Protein AF-A0A9W6NA26-F1 (afdb_monomer_lite)

Secondary structure (DSSP, 8-state):
-----------------------TTHHHHHHHHHHHHHHHHHHHHH---PPPPGGGGGTPPPPHHHHHHHHHHTT-SHHHHHHHHHHHHHHHHHTTT-HHHHHHHHHHHHHHTT--

Structure (mmCIF, N/CA/C/O backbone):
data_AF-A0A9W6NA26-F1
#
_entry.id   AF-A0A9W6NA26-F1
#
loop_
_atom_site.group_PDB
_atom_site.id
_atom_site.type_symbol
_atom_site.label_atom_id
_atom_site.label_alt_id
_atom_site.label_comp_id
_atom_site.label_asym_id
_atom_site.label_entity_id
_atom_site.label_seq_id
_atom_site.pdbx_PDB_ins_code
_atom_site.Cartn_x
_atom_site.Cartn_y
_atom_site.Cartn_z
_atom_site.occupancy
_atom_site.B_iso_or_equiv
_atom_site.auth_seq_id
_atom_site.auth_comp_id
_atom_site.auth_asym_id
_atom_site.auth_atom_id
_atom_site.pdbx_PDB_model_num
ATOM 1 N N . MET A 1 1 ? 52.309 51.299 -17.689 1.00 36.50 1 MET A N 1
ATOM 2 C CA . MET A 1 1 ? 51.655 50.293 -16.825 1.00 36.50 1 MET A CA 1
ATOM 3 C C . MET A 1 1 ? 50.966 49.284 -17.722 1.00 36.50 1 MET A C 1
ATOM 5 O O . MET A 1 1 ? 49.949 49.613 -18.312 1.00 36.50 1 MET A O 1
ATOM 9 N N . SER A 1 2 ? 51.561 48.105 -17.891 1.00 38.38 2 SER A N 1
ATOM 10 C CA . SER A 1 2 ? 50.976 47.020 -18.684 1.00 38.38 2 SER A CA 1
ATOM 11 C C . SER A 1 2 ? 50.394 45.989 -17.725 1.00 38.38 2 SER A C 1
ATOM 13 O O . SER A 1 2 ? 51.151 45.283 -17.062 1.00 38.38 2 SER A O 1
ATOM 15 N N . LEU A 1 3 ? 49.066 45.916 -17.625 1.00 45.59 3 LEU A N 1
ATOM 16 C CA . LEU A 1 3 ? 48.390 44.814 -16.944 1.00 45.59 3 LEU A CA 1
ATOM 17 C C . LEU A 1 3 ? 48.366 43.619 -17.904 1.00 45.59 3 LEU A C 1
ATOM 19 O O . LEU A 1 3 ? 47.622 43.604 -18.881 1.00 45.59 3 LEU A O 1
ATOM 23 N N . LYS A 1 4 ? 49.223 42.630 -17.649 1.00 46.94 4 LYS A N 1
ATOM 24 C CA . LYS A 1 4 ? 49.150 41.319 -18.300 1.00 46.94 4 LYS A CA 1
ATOM 25 C C . LYS A 1 4 ? 47.962 40.567 -17.702 1.00 46.94 4 LYS A C 1
ATOM 27 O O . LYS A 1 4 ? 48.004 40.192 -16.535 1.00 46.94 4 LYS A O 1
ATOM 32 N N . ALA A 1 5 ? 46.909 40.376 -18.493 1.00 51.59 5 ALA A N 1
ATOM 33 C CA . ALA A 1 5 ? 45.810 39.489 -18.140 1.00 51.59 5 ALA A CA 1
ATOM 34 C C . ALA A 1 5 ? 46.341 38.047 -18.092 1.00 51.59 5 ALA A C 1
ATOM 36 O O . ALA A 1 5 ? 46.787 37.508 -19.105 1.00 51.59 5 ALA A O 1
ATOM 37 N N . ALA A 1 6 ? 46.350 37.449 -16.902 1.00 58.47 6 ALA A N 1
ATOM 38 C CA . ALA A 1 6 ? 46.614 36.028 -16.734 1.00 58.47 6 ALA A CA 1
ATOM 39 C C . ALA A 1 6 ? 45.339 35.245 -17.093 1.00 58.47 6 ALA A C 1
ATOM 41 O O . ALA A 1 6 ? 44.258 35.624 -16.631 1.00 58.47 6 ALA A O 1
ATOM 42 N N . PRO A 1 7 ? 45.419 34.171 -17.895 1.00 53.28 7 PRO A N 1
ATOM 43 C CA . PRO A 1 7 ? 44.256 33.345 -18.167 1.00 53.28 7 PRO A CA 1
ATOM 44 C C . PRO A 1 7 ? 43.945 32.508 -16.921 1.00 53.28 7 PRO A C 1
ATOM 46 O O . PRO A 1 7 ? 44.671 31.572 -16.587 1.00 53.28 7 PRO A O 1
ATOM 49 N N . PHE A 1 8 ? 42.864 32.850 -16.220 1.00 57.31 8 PHE A N 1
ATOM 50 C CA . PHE A 1 8 ? 42.235 31.955 -15.252 1.00 57.31 8 PHE A CA 1
ATOM 51 C C . PHE A 1 8 ? 41.623 30.786 -16.034 1.00 57.31 8 PHE A C 1
ATOM 53 O O . PHE A 1 8 ? 40.543 30.904 -16.609 1.00 57.31 8 PHE A O 1
ATOM 60 N N . ILE A 1 9 ? 42.339 29.664 -16.108 1.00 63.19 9 ILE A N 1
ATOM 61 C CA . ILE A 1 9 ? 41.789 28.411 -16.627 1.00 63.19 9 ILE A CA 1
ATOM 62 C C . ILE A 1 9 ? 40.838 27.873 -15.554 1.00 63.19 9 ILE A C 1
ATOM 64 O O . ILE A 1 9 ? 41.265 27.270 -14.572 1.00 63.19 9 ILE A O 1
ATOM 68 N N . VAL A 1 10 ? 39.541 28.132 -15.718 1.00 64.00 10 VAL A N 1
ATOM 69 C CA . VAL A 1 10 ? 38.490 27.476 -14.935 1.00 64.00 10 VAL A CA 1
ATOM 70 C C . VAL A 1 10 ? 38.344 26.061 -15.489 1.00 64.00 10 VAL A C 1
ATOM 72 O O . VAL A 1 10 ? 37.739 25.851 -16.538 1.00 64.00 10 VAL A O 1
ATOM 75 N N . ALA A 1 11 ? 38.952 25.087 -14.814 1.00 62.31 11 ALA A N 1
ATOM 76 C CA . ALA A 1 11 ? 38.725 23.677 -15.096 1.00 62.31 11 ALA A CA 1
ATOM 77 C C . ALA A 1 11 ? 37.292 23.316 -14.670 1.00 62.31 11 ALA A C 1
ATOM 79 O O . ALA A 1 11 ? 37.011 23.129 -13.487 1.00 62.31 11 ALA A O 1
ATOM 80 N N . LEU A 1 12 ? 36.373 23.268 -15.636 1.00 65.69 12 LEU A N 1
ATOM 81 C CA . LEU A 1 12 ? 35.008 22.791 -15.438 1.00 65.69 12 LEU A CA 1
ATOM 82 C C . LEU A 1 12 ? 35.061 21.266 -15.245 1.00 65.69 12 LEU A C 1
ATOM 84 O O . LEU A 1 12 ? 35.119 20.511 -16.214 1.00 65.69 12 LEU A O 1
ATOM 88 N N . LEU A 1 13 ? 35.099 20.809 -13.991 1.00 62.25 13 LEU A N 1
ATOM 89 C CA . LEU A 1 13 ? 34.919 19.397 -13.657 1.00 62.25 13 LEU A CA 1
ATOM 90 C C . LEU A 1 13 ? 33.473 19.011 -13.988 1.00 62.25 13 LEU A C 1
ATOM 92 O O . LEU A 1 13 ? 32.562 19.210 -13.188 1.00 62.25 13 LEU A O 1
ATOM 96 N N . LEU A 1 14 ? 33.267 18.476 -15.192 1.00 59.38 14 LEU A N 1
ATOM 97 C CA . LEU A 1 14 ? 32.069 17.728 -15.560 1.00 59.38 14 LEU A CA 1
ATOM 98 C C . LEU A 1 14 ? 32.049 16.449 -14.714 1.00 59.38 14 LEU A C 1
ATOM 100 O O . LEU A 1 14 ? 32.532 15.400 -15.135 1.00 59.38 14 LEU A O 1
ATOM 104 N N . VAL A 1 15 ? 31.529 16.551 -13.489 1.00 62.16 15 VAL A N 1
ATOM 105 C CA . VAL A 1 15 ? 31.058 15.388 -12.738 1.00 62.16 15 VAL A CA 1
ATOM 106 C C . VAL A 1 15 ? 29.951 14.774 -13.585 1.00 62.16 15 VAL A C 1
ATOM 108 O O . VAL A 1 15 ? 28.841 15.297 -13.665 1.00 62.16 15 VAL A O 1
ATOM 111 N N . SER A 1 16 ? 30.278 13.684 -14.273 1.00 58.16 16 SER A N 1
ATOM 112 C CA . SER A 1 16 ? 29.288 12.746 -14.779 1.00 58.16 16 SER A CA 1
ATOM 113 C C . SER A 1 16 ? 28.673 12.089 -13.551 1.00 58.16 16 SER A C 1
ATOM 115 O O . SER A 1 16 ? 29.146 11.064 -13.067 1.00 58.16 16 SER A O 1
ATOM 117 N N . ALA A 1 17 ? 27.651 12.732 -12.983 1.00 61.16 17 ALA A N 1
ATOM 118 C CA . ALA A 1 17 ? 26.748 12.024 -12.098 1.00 61.16 17 ALA A CA 1
ATOM 119 C C . ALA A 1 17 ? 26.243 10.828 -12.917 1.00 61.16 17 ALA A C 1
ATOM 121 O O . ALA A 1 17 ? 25.731 11.057 -14.022 1.00 61.16 17 ALA A O 1
ATOM 122 N N . PRO A 1 18 ? 26.442 9.572 -12.474 1.00 55.78 18 PRO A N 1
ATOM 123 C CA . PRO A 1 18 ? 25.762 8.471 -13.125 1.00 55.78 18 PRO A CA 1
ATOM 124 C C . PRO A 1 18 ? 24.286 8.846 -13.091 1.00 55.78 18 PRO A C 1
ATOM 126 O O . PRO A 1 18 ? 23.761 9.178 -12.025 1.00 55.78 18 PRO A O 1
ATOM 129 N N . ALA A 1 19 ? 23.651 8.911 -14.263 1.00 56.47 19 ALA A N 1
ATOM 130 C CA . ALA A 1 19 ? 22.206 8.999 -14.316 1.00 56.47 19 ALA A CA 1
ATOM 131 C C . ALA A 1 19 ? 21.719 7.874 -13.405 1.00 56.47 19 ALA A C 1
ATOM 133 O O . ALA A 1 19 ? 22.072 6.719 -13.645 1.00 56.47 19 ALA A O 1
ATOM 134 N N . ALA A 1 20 ? 21.047 8.221 -12.305 1.00 59.50 20 ALA A N 1
ATOM 135 C CA . ALA A 1 20 ? 20.353 7.241 -11.497 1.00 59.50 20 ALA A CA 1
ATOM 136 C C . ALA A 1 20 ? 19.356 6.608 -12.464 1.00 59.50 20 ALA A C 1
ATOM 138 O O . ALA A 1 20 ? 18.354 7.230 -12.819 1.00 59.50 20 ALA A O 1
ATOM 139 N N . LEU A 1 21 ? 19.738 5.468 -13.034 1.00 60.41 21 LEU A N 1
ATOM 140 C CA . LEU A 1 21 ? 18.901 4.702 -13.929 1.00 60.41 21 LEU A CA 1
ATOM 141 C C . LEU A 1 21 ? 17.739 4.286 -13.045 1.00 60.41 21 LEU A C 1
ATOM 143 O O . LEU A 1 21 ? 17.900 3.439 -12.171 1.00 60.41 21 LEU A O 1
ATOM 147 N N . ALA A 1 22 ? 16.619 4.992 -13.197 1.00 71.69 22 ALA A N 1
ATOM 148 C CA . ALA A 1 22 ? 15.355 4.538 -12.663 1.00 71.69 22 ALA A CA 1
ATOM 149 C C . ALA A 1 22 ? 15.214 3.076 -13.094 1.00 71.69 22 ALA A C 1
ATOM 151 O O . ALA A 1 22 ? 15.486 2.752 -14.257 1.00 71.69 22 ALA A O 1
ATOM 152 N N . GLY A 1 23 ? 14.899 2.209 -12.138 1.00 82.25 23 GLY A N 1
ATOM 153 C CA . GLY A 1 23 ? 14.708 0.800 -12.408 1.00 82.25 23 GLY A CA 1
ATOM 154 C C . GLY A 1 23 ? 13.595 0.575 -13.441 1.00 82.25 23 GLY A C 1
ATOM 155 O O . GLY A 1 23 ? 12.895 1.512 -13.857 1.00 82.25 23 GLY A O 1
ATOM 156 N N . PRO A 1 24 ? 13.434 -0.673 -13.901 1.00 87.00 24 PRO A N 1
ATOM 157 C CA . PRO A 1 24 ? 12.563 -1.019 -15.021 1.00 87.00 24 PRO A CA 1
ATOM 158 C C . PRO A 1 24 ? 11.104 -0.558 -14.873 1.00 87.00 24 PRO A C 1
ATOM 160 O O . PRO A 1 24 ? 10.424 -0.403 -15.884 1.00 87.00 24 PRO A O 1
ATOM 163 N N . CYS A 1 25 ? 10.615 -0.329 -13.653 1.00 95.25 25 CYS A N 1
ATOM 164 C CA . CYS A 1 25 ? 9.216 -0.011 -13.372 1.00 95.25 25 CYS A CA 1
ATOM 165 C C . CYS A 1 25 ? 9.033 1.179 -12.407 1.00 95.25 25 CYS A C 1
ATOM 167 O O . CYS A 1 25 ? 7.920 1.408 -11.929 1.00 95.25 25 CYS A O 1
ATOM 169 N N . THR A 1 26 ? 10.075 1.976 -12.126 1.00 95.75 26 THR A N 1
ATOM 170 C CA . THR A 1 26 ? 10.017 3.076 -11.138 1.00 95.75 26 THR A CA 1
ATOM 171 C C . THR A 1 26 ? 8.823 4.024 -11.341 1.00 95.75 26 THR A C 1
ATOM 173 O O . THR A 1 26 ? 8.183 4.427 -10.373 1.00 95.75 26 THR A O 1
ATOM 176 N N . GLN A 1 27 ? 8.477 4.376 -12.584 1.00 95.62 27 GLN A N 1
ATOM 177 C CA . GLN A 1 27 ? 7.337 5.269 -12.861 1.00 95.62 27 GLN A CA 1
ATOM 178 C C . GLN A 1 27 ? 5.978 4.625 -12.538 1.00 95.62 27 GLN A C 1
ATOM 180 O O . GLN A 1 27 ? 5.066 5.287 -12.037 1.00 95.62 27 GLN A O 1
ATOM 185 N N . ASP A 1 28 ? 5.841 3.320 -12.775 1.00 96.88 28 ASP A N 1
ATOM 186 C CA . ASP A 1 28 ? 4.634 2.581 -12.413 1.00 96.88 28 ASP A CA 1
ATOM 187 C C . ASP A 1 28 ? 4.482 2.453 -10.893 1.00 96.88 28 ASP A C 1
ATOM 189 O O . ASP A 1 28 ? 3.362 2.513 -10.383 1.00 96.88 28 ASP A O 1
ATOM 193 N N . ILE A 1 29 ? 5.596 2.320 -10.165 1.00 97.62 29 ILE A N 1
ATOM 194 C CA . ILE A 1 29 ? 5.613 2.340 -8.696 1.00 97.62 29 ILE A CA 1
ATOM 195 C C . ILE A 1 29 ? 5.105 3.686 -8.186 1.00 97.62 29 ILE A C 1
ATOM 197 O O . ILE A 1 29 ? 4.180 3.705 -7.379 1.00 97.62 29 ILE A O 1
ATOM 201 N N . VAL A 1 30 ? 5.655 4.798 -8.686 1.00 97.88 30 VAL A N 1
ATOM 202 C CA . VAL A 1 30 ? 5.248 6.151 -8.267 1.00 97.88 30 VAL A CA 1
ATOM 203 C C . VAL A 1 30 ? 3.757 6.374 -8.512 1.00 97.88 30 VAL A C 1
ATOM 205 O O . VAL A 1 30 ? 3.031 6.722 -7.587 1.00 97.88 30 VAL A O 1
ATOM 208 N N . SER A 1 31 ? 3.272 6.101 -9.725 1.00 97.50 31 SER A N 1
ATOM 209 C CA . SER A 1 31 ? 1.853 6.301 -10.057 1.00 97.50 31 SER A CA 1
ATOM 210 C C . SER A 1 31 ? 0.907 5.410 -9.244 1.00 97.50 31 SER A C 1
ATOM 212 O O . SER A 1 31 ? -0.171 5.851 -8.840 1.00 97.50 31 SER A O 1
ATOM 214 N N . THR A 1 32 ? 1.300 4.162 -8.969 1.00 98.12 32 THR A N 1
ATOM 215 C CA . THR A 1 32 ? 0.496 3.242 -8.149 1.00 98.12 32 THR A CA 1
ATOM 216 C C . THR A 1 32 ? 0.506 3.672 -6.679 1.00 98.12 32 THR A C 1
ATOM 218 O O . THR A 1 32 ? -0.529 3.595 -6.020 1.00 98.12 32 THR A O 1
ATOM 221 N N . GLN A 1 33 ? 1.628 4.194 -6.175 1.00 98.31 33 GLN A N 1
ATOM 222 C CA . GLN A 1 33 ? 1.718 4.748 -4.826 1.00 98.31 33 GLN A CA 1
ATOM 223 C C . GLN A 1 33 ? 0.857 6.0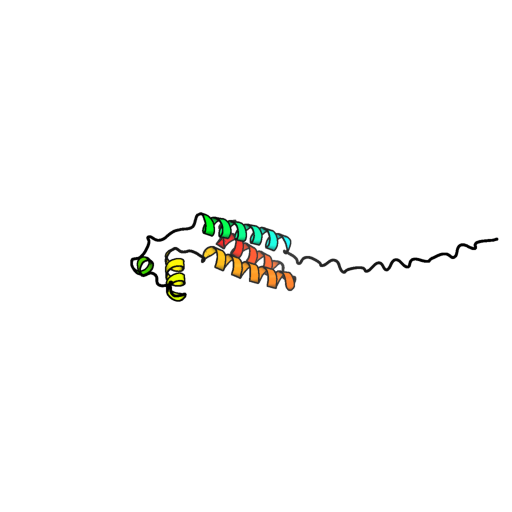07 -4.663 1.00 98.31 33 GLN A C 1
ATOM 225 O O . GLN A 1 33 ? 0.080 6.087 -3.721 1.00 98.31 33 GLN A O 1
ATOM 230 N N . GLU A 1 34 ? 0.871 6.928 -5.628 1.00 98.38 34 GLU A N 1
ATOM 231 C CA . GLU A 1 34 ? -0.026 8.093 -5.624 1.00 98.38 34 GLU A CA 1
ATOM 232 C C . GLU A 1 34 ? -1.514 7.701 -5.651 1.00 98.38 34 GLU A C 1
ATOM 234 O O . GLU A 1 34 ? -2.382 8.428 -5.159 1.00 98.38 34 GLU A O 1
ATOM 239 N N . ALA A 1 35 ? -1.853 6.570 -6.273 1.00 98.00 35 ALA A N 1
ATOM 240 C CA . ALA A 1 35 ? -3.217 6.058 -6.265 1.00 98.00 35 ALA A CA 1
ATOM 241 C C . ALA A 1 35 ? -3.595 5.438 -4.912 1.00 98.00 35 ALA A C 1
ATOM 243 O O . ALA A 1 35 ? -4.692 5.699 -4.418 1.00 98.00 35 ALA A O 1
ATOM 244 N N . LEU A 1 36 ? -2.676 4.694 -4.289 1.00 97.94 36 LEU A N 1
ATOM 245 C CA . LEU A 1 36 ? -2.834 4.196 -2.923 1.00 97.94 36 LEU A CA 1
ATOM 246 C C . LEU A 1 36 ? -3.002 5.350 -1.921 1.00 97.94 36 LEU A C 1
ATOM 248 O O . LEU A 1 36 ? -3.930 5.324 -1.119 1.00 97.94 36 LEU A O 1
ATOM 252 N N . ASP A 1 37 ? -2.176 6.391 -2.009 1.00 97.88 37 ASP A N 1
ATOM 253 C CA . ASP A 1 37 ? -2.247 7.551 -1.114 1.00 97.88 37 ASP A CA 1
ATOM 254 C C . ASP A 1 37 ? -3.596 8.275 -1.227 1.00 97.88 37 ASP A C 1
ATOM 256 O O . ASP A 1 37 ? -4.178 8.688 -0.223 1.00 97.88 37 ASP A O 1
ATOM 260 N N . ARG A 1 38 ? -4.140 8.390 -2.447 1.00 97.19 38 ARG A N 1
ATOM 261 C CA . ARG A 1 38 ? -5.486 8.943 -2.665 1.00 97.19 38 ARG A CA 1
ATOM 262 C C . ARG A 1 38 ? -6.577 8.078 -2.047 1.00 97.19 38 ARG A C 1
ATOM 264 O O . ARG A 1 38 ? -7.499 8.636 -1.460 1.00 97.19 38 ARG A O 1
ATOM 271 N N . LEU A 1 39 ? -6.476 6.753 -2.163 1.00 94.12 39 LEU A N 1
ATOM 272 C CA . LEU A 1 39 ? -7.415 5.842 -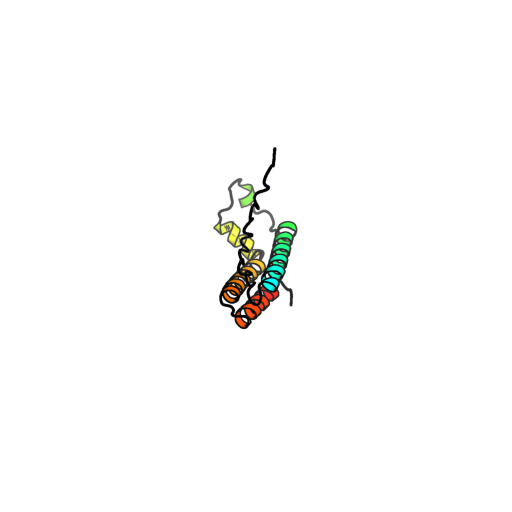1.510 1.00 94.12 39 LEU A CA 1
ATOM 273 C C . LEU A 1 39 ? -7.355 5.997 0.014 1.00 94.12 39 LEU A C 1
ATOM 275 O O . LEU A 1 39 ? -8.395 6.112 0.648 1.00 94.12 39 LEU A O 1
ATOM 279 N N . ILE A 1 40 ? -6.155 6.037 0.599 1.00 94.25 40 ILE A N 1
ATOM 280 C CA . ILE A 1 40 ? -5.978 6.223 2.047 1.00 94.25 40 ILE A CA 1
ATOM 281 C C . ILE A 1 40 ? -6.573 7.561 2.492 1.00 94.25 40 ILE A 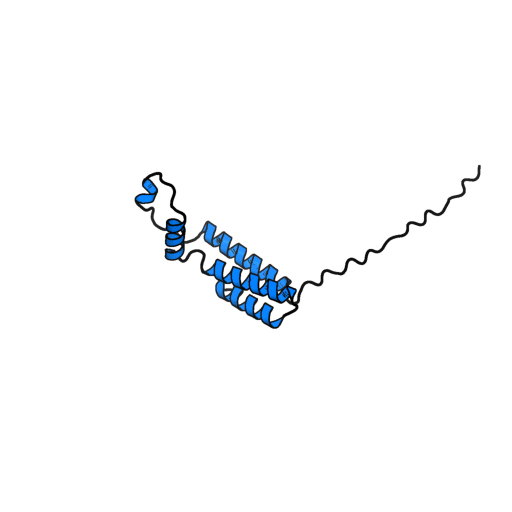C 1
ATOM 283 O O . ILE A 1 40 ? -7.277 7.613 3.496 1.00 94.25 40 ILE A O 1
ATOM 287 N N . ALA A 1 41 ? -6.331 8.638 1.740 1.00 95.00 41 ALA A N 1
ATOM 288 C CA . ALA A 1 41 ? -6.899 9.947 2.044 1.00 95.00 41 ALA A CA 1
ATOM 289 C C . ALA A 1 41 ? -8.4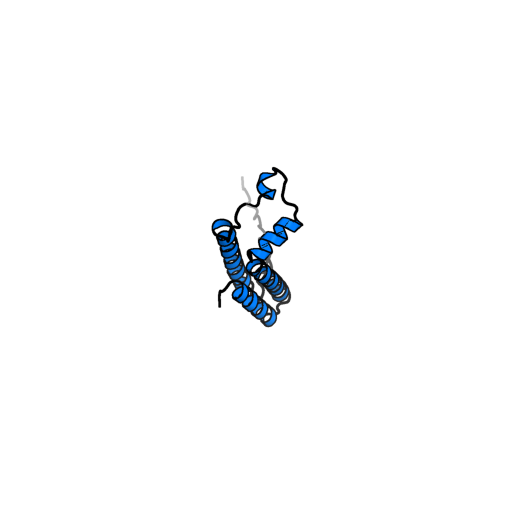36 9.950 1.975 1.00 95.00 41 ALA A C 1
ATOM 291 O O . ALA A 1 41 ? -9.078 10.578 2.814 1.00 95.00 41 ALA A O 1
ATOM 292 N N . ASP A 1 42 ? -9.025 9.247 1.004 1.00 92.75 42 ASP A N 1
ATOM 293 C CA . ASP A 1 42 ? -10.479 9.107 0.892 1.00 92.75 42 ASP A CA 1
ATOM 294 C C . ASP A 1 42 ? -11.064 8.265 2.031 1.00 92.75 42 ASP A C 1
ATOM 296 O O . ASP A 1 42 ? -12.033 8.687 2.651 1.00 92.75 42 ASP A O 1
ATOM 300 N N . LEU A 1 43 ? -10.439 7.137 2.382 1.00 89.56 43 LEU A N 1
ATOM 301 C CA . LEU A 1 43 ? -10.844 6.316 3.528 1.00 89.56 43 LEU A CA 1
ATOM 302 C C . LEU A 1 43 ? -10.748 7.097 4.843 1.00 89.56 43 LEU A C 1
ATOM 304 O O . LEU A 1 43 ? -11.669 7.059 5.647 1.00 89.56 43 LEU A O 1
ATOM 308 N N . ALA A 1 44 ? -9.694 7.886 5.041 1.00 88.75 44 ALA A N 1
ATOM 309 C CA . ALA A 1 44 ? -9.575 8.720 6.234 1.00 88.75 44 ALA A CA 1
ATOM 310 C C . ALA A 1 44 ? -10.655 9.820 6.306 1.00 88.75 44 ALA A C 1
ATOM 312 O O . ALA A 1 44 ? -11.030 10.248 7.396 1.00 88.75 44 ALA A O 1
ATOM 313 N N . ALA A 1 45 ? -11.143 10.306 5.160 1.00 91.69 45 ALA A N 1
ATOM 314 C CA . ALA A 1 45 ? -12.157 11.358 5.098 1.00 91.69 45 ALA A CA 1
ATOM 315 C C . ALA A 1 45 ? -13.598 10.822 5.134 1.00 91.69 45 ALA A C 1
ATOM 317 O O . ALA A 1 45 ? -14.474 11.452 5.726 1.00 91.69 45 ALA A O 1
ATOM 318 N N . ASN A 1 46 ? -13.839 9.691 4.470 1.00 90.31 46 ASN A N 1
ATOM 319 C CA . ASN A 1 46 ? -15.160 9.175 4.103 1.00 90.31 46 ASN A CA 1
ATOM 320 C C . ASN A 1 46 ? -15.336 7.682 4.434 1.00 90.31 46 ASN A C 1
ATOM 322 O O . ASN A 1 46 ? -16.310 7.067 3.994 1.00 90.31 46 ASN A O 1
ATOM 326 N N . GLY A 1 47 ? -14.386 7.083 5.152 1.00 85.19 47 GLY A N 1
ATOM 327 C CA . GLY A 1 47 ? -14.376 5.667 5.493 1.00 85.19 47 GLY A CA 1
ATOM 328 C C . GLY A 1 47 ? -15.541 5.239 6.386 1.00 85.19 47 GLY A C 1
ATOM 329 O O . GLY A 1 47 ? -16.300 6.067 6.904 1.00 85.19 47 GLY A O 1
ATOM 330 N N . PRO A 1 48 ? -15.719 3.919 6.549 1.00 84.44 48 PRO A N 1
ATOM 331 C CA . PRO A 1 48 ? -16.769 3.375 7.390 1.00 84.44 48 PRO A CA 1
ATOM 332 C C . PRO A 1 48 ? -16.580 3.817 8.845 1.00 84.44 48 PRO A C 1
ATOM 334 O O . PRO A 1 48 ? -15.489 3.765 9.394 1.00 84.44 48 PRO A O 1
ATOM 337 N N . SER A 1 49 ? -17.674 4.211 9.492 1.00 84.69 49 SER A N 1
ATOM 338 C CA . SER A 1 49 ? -17.695 4.528 10.920 1.00 84.69 49 SER A CA 1
ATOM 339 C C . SER A 1 49 ? -18.548 3.515 11.676 1.00 84.69 49 SER A C 1
ATOM 341 O O . SER A 1 49 ? -19.658 3.196 11.235 1.00 84.69 49 SER A O 1
ATOM 343 N N . ALA A 1 50 ? -18.089 3.074 12.844 1.00 83.88 50 ALA A N 1
ATOM 344 C CA . ALA A 1 50 ? -18.919 2.328 13.784 1.00 83.88 50 ALA A CA 1
ATOM 345 C C . ALA A 1 50 ? -19.768 3.280 14.653 1.00 83.88 50 ALA A C 1
ATOM 347 O O . ALA A 1 50 ? -19.352 4.413 14.915 1.00 83.88 50 ALA A O 1
ATOM 348 N N . PRO A 1 51 ? -20.944 2.842 15.139 1.00 87.38 51 PRO A N 1
ATOM 349 C CA . PRO A 1 51 ? -21.625 3.517 16.238 1.00 87.38 51 PRO A CA 1
ATOM 350 C C . PRO A 1 51 ? -20.712 3.643 17.466 1.00 87.38 51 PRO A C 1
ATOM 352 O O . PRO A 1 51 ? -19.911 2.749 17.739 1.00 87.38 51 PRO A O 1
ATOM 355 N N . GLU A 1 52 ? -20.871 4.724 18.230 1.00 86.00 52 GLU A N 1
ATOM 356 C CA . GLU A 1 52 ? -20.178 4.892 19.510 1.00 86.00 52 GLU A CA 1
ATOM 357 C C . GLU A 1 52 ? -20.544 3.740 20.465 1.00 86.00 52 GLU A C 1
ATOM 359 O O . GLU A 1 52 ? -21.723 3.422 20.648 1.00 86.00 52 GLU A O 1
ATOM 364 N N . SER A 1 53 ? -19.534 3.090 21.050 1.00 85.19 53 SER A N 1
ATOM 365 C CA . SER A 1 53 ? -19.724 2.037 22.051 1.00 85.19 53 SER A CA 1
ATOM 366 C C . SER A 1 53 ? -19.899 2.631 23.451 1.00 85.19 53 SER A C 1
ATOM 368 O O . SER A 1 53 ? -19.443 3.738 23.731 1.00 85.19 53 SER A O 1
ATOM 370 N N . GLU A 1 54 ? -20.518 1.889 24.374 1.00 88.69 54 GLU A N 1
ATOM 371 C CA . GLU A 1 54 ? -20.628 2.333 25.773 1.00 88.69 54 GLU A CA 1
ATOM 372 C C . GLU A 1 54 ? -19.246 2.576 26.398 1.00 88.69 54 GLU A C 1
ATOM 374 O O . GLU A 1 54 ? -19.057 3.566 27.105 1.00 88.69 54 GLU A O 1
ATOM 379 N N . ASP A 1 55 ? -18.260 1.736 26.067 1.00 85.31 55 ASP A N 1
ATOM 380 C CA . ASP A 1 55 ? -16.878 1.876 26.531 1.00 85.31 55 ASP A CA 1
ATOM 381 C C . ASP A 1 55 ? -16.237 3.202 26.095 1.00 85.31 55 ASP A C 1
ATOM 383 O O . ASP A 1 55 ? -15.471 3.790 26.861 1.00 85.31 55 ASP A O 1
ATOM 387 N N . ALA A 1 56 ? -16.590 3.725 24.913 1.00 85.31 56 ALA A N 1
ATOM 388 C CA . ALA A 1 56 ? -16.102 5.020 24.437 1.00 85.31 56 ALA A CA 1
ATOM 389 C C . ALA A 1 56 ? -16.566 6.189 25.331 1.00 85.31 56 ALA A C 1
ATOM 391 O O . ALA A 1 56 ? -15.876 7.204 25.440 1.00 85.31 56 ALA A O 1
ATOM 392 N N . THR A 1 57 ? -17.685 6.032 26.048 1.00 89.12 57 THR A N 1
ATOM 393 C CA . THR A 1 57 ? -18.212 7.052 26.974 1.00 89.12 57 THR A CA 1
ATOM 394 C C . THR A 1 57 ? -17.501 7.066 28.330 1.00 89.12 57 THR A C 1
ATOM 396 O O . THR A 1 57 ? -17.622 8.029 29.094 1.00 89.12 57 THR A O 1
ATOM 399 N N . LEU A 1 58 ? -16.714 6.030 28.640 1.00 90.69 58 LEU A N 1
ATOM 400 C CA . LEU A 1 58 ? -16.082 5.848 29.951 1.00 90.69 58 LEU A CA 1
ATOM 401 C C . LEU A 1 58 ? -14.840 6.727 30.169 1.00 90.69 58 LEU A C 1
ATOM 403 O O . LEU A 1 58 ? -14.193 6.616 31.208 1.00 90.69 58 LEU A O 1
ATOM 407 N N . SER A 1 59 ? -14.511 7.627 29.232 1.00 85.25 59 SER A N 1
ATOM 408 C CA . SER A 1 59 ? -13.329 8.509 29.302 1.00 85.25 59 SER A CA 1
ATOM 409 C C . SER A 1 59 ? -12.005 7.748 29.469 1.00 85.25 59 SER A C 1
ATOM 411 O O . SER A 1 59 ? -11.030 8.283 29.998 1.00 85.25 59 SER A O 1
ATOM 413 N N . HIS A 1 60 ? -11.972 6.491 29.029 1.00 87.75 60 HIS A N 1
ATOM 414 C CA . HIS A 1 60 ? -10.769 5.678 28.934 1.00 87.75 60 HIS A CA 1
ATOM 415 C C . HIS A 1 60 ? -10.295 5.659 27.484 1.00 87.75 60 HIS A C 1
ATOM 417 O O . HIS A 1 60 ? -11.103 5.578 26.560 1.00 87.75 60 HIS A O 1
ATOM 423 N N . GLU A 1 61 ? -8.983 5.711 27.283 1.00 89.06 61 GLU A N 1
ATOM 424 C CA . GLU A 1 61 ? -8.418 5.529 25.951 1.00 89.06 61 GLU A CA 1
ATOM 425 C C . GLU A 1 61 ? -8.625 4.077 25.488 1.00 89.06 61 GLU A C 1
ATOM 427 O O . GLU A 1 61 ? -8.410 3.141 26.271 1.00 89.06 61 GLU A O 1
ATOM 432 N N . PRO A 1 62 ? -9.020 3.865 24.222 1.00 86.81 62 PRO A N 1
ATOM 433 C CA . PRO A 1 62 ? -9.058 2.537 23.637 1.00 86.81 62 PRO A CA 1
ATOM 434 C C . PRO A 1 62 ? -7.699 1.843 23.746 1.00 86.81 62 PRO A C 1
ATOM 436 O O . PRO A 1 62 ? -6.646 2.443 23.522 1.00 86.81 62 PRO A O 1
ATOM 439 N N . THR A 1 63 ? -7.704 0.545 24.051 1.00 90.44 63 THR A N 1
ATOM 440 C CA . THR A 1 63 ? -6.463 -0.233 23.965 1.00 90.44 63 THR A CA 1
ATOM 441 C C . THR A 1 63 ? -6.080 -0.444 22.496 1.00 90.44 63 THR A C 1
ATOM 443 O O . THR A 1 63 ? -6.977 -0.617 21.665 1.00 90.44 63 THR A O 1
ATOM 446 N N . PRO A 1 64 ? -4.779 -0.525 22.156 1.00 89.56 64 PRO A N 1
ATOM 447 C CA . PRO A 1 64 ? -4.353 -0.759 20.775 1.00 89.56 64 PRO A CA 1
ATOM 448 C C . PRO A 1 64 ? -4.983 -2.005 20.134 1.00 89.56 64 PRO A C 1
ATOM 450 O O . PRO A 1 64 ? -5.339 -1.985 18.963 1.00 89.56 64 PRO A O 1
ATOM 453 N N . GLY A 1 65 ? -5.166 -3.083 20.907 1.00 88.38 65 GLY A N 1
ATOM 454 C CA . GLY A 1 65 ? -5.799 -4.308 20.409 1.00 88.38 65 GLY A CA 1
ATOM 455 C C . GLY A 1 65 ? -7.300 -4.160 20.133 1.00 88.38 65 GLY A C 1
ATOM 456 O O . GLY A 1 65 ? -7.796 -4.748 19.179 1.00 88.38 65 GLY A O 1
ATOM 457 N N . GLY A 1 66 ? -8.014 -3.364 20.936 1.00 87.25 66 GLY A N 1
ATOM 458 C CA . GLY A 1 66 ? -9.439 -3.089 20.721 1.00 87.25 66 GLY A CA 1
ATOM 459 C C . GLY A 1 66 ? -9.692 -2.212 19.493 1.00 87.25 66 GLY A C 1
ATOM 460 O O . GLY A 1 66 ? -10.623 -2.479 18.735 1.00 87.25 66 GLY A O 1
ATOM 461 N N . LEU A 1 67 ? -8.827 -1.217 19.261 1.00 86.75 67 LEU A N 1
ATOM 462 C CA . LEU A 1 67 ? -8.851 -0.418 18.031 1.00 86.75 67 LEU A CA 1
ATOM 463 C C . LEU A 1 67 ? -8.652 -1.301 16.800 1.00 86.75 67 LEU A C 1
ATOM 465 O O . LEU A 1 67 ? -9.529 -1.336 15.945 1.00 86.75 67 LEU A O 1
ATOM 469 N N . ALA A 1 68 ? -7.582 -2.102 16.778 1.00 85.38 68 ALA A N 1
ATOM 470 C CA . ALA A 1 68 ? -7.281 -2.981 15.650 1.00 85.38 68 ALA A CA 1
ATOM 471 C C . ALA A 1 68 ? -8.409 -3.987 15.356 1.00 85.38 68 ALA A C 1
ATOM 473 O O . ALA A 1 68 ? -8.689 -4.297 14.200 1.00 85.38 68 ALA A O 1
ATOM 474 N N . GLN A 1 69 ? -9.080 -4.504 16.392 1.00 87.00 69 GLN A N 1
ATOM 475 C CA . GLN A 1 69 ? -10.241 -5.376 16.207 1.00 87.00 69 GLN A CA 1
ATOM 476 C C . GLN A 1 69 ? -11.418 -4.631 15.562 1.00 87.00 69 GLN A C 1
ATOM 478 O O . GLN A 1 69 ? -12.030 -5.160 14.640 1.00 87.00 69 GLN A O 1
ATOM 483 N N . THR A 1 70 ? -11.697 -3.404 16.006 1.00 87.88 70 THR A N 1
ATOM 484 C CA . THR A 1 70 ? -12.790 -2.581 15.466 1.00 87.88 70 THR A CA 1
ATOM 485 C C . THR A 1 70 ? -12.514 -2.187 14.011 1.00 87.88 70 THR A C 1
ATOM 487 O O . THR A 1 70 ? -13.389 -2.323 13.160 1.00 87.88 70 THR A O 1
ATOM 490 N N . GLU A 1 71 ? -11.285 -1.769 13.698 1.00 85.31 71 GLU A N 1
ATOM 491 C CA . GLU A 1 71 ? -10.836 -1.453 12.332 1.00 85.31 71 GLU A CA 1
ATOM 492 C C . GLU A 1 71 ? -10.977 -2.674 11.405 1.00 85.31 71 GLU A C 1
ATOM 494 O O . GLU A 1 71 ? -11.525 -2.570 10.305 1.00 85.31 71 GLU A O 1
ATOM 499 N N . ALA A 1 72 ? -10.583 -3.865 11.874 1.00 85.19 72 ALA A N 1
ATOM 500 C CA . ALA A 1 72 ? -10.728 -5.107 11.115 1.00 85.19 72 ALA A CA 1
ATOM 501 C C . ALA A 1 72 ? -12.198 -5.497 10.869 1.00 85.19 72 ALA A C 1
ATOM 503 O O . ALA A 1 72 ? -12.533 -5.969 9.782 1.00 85.19 72 ALA A O 1
ATOM 504 N N . GLU A 1 73 ? -13.085 -5.298 11.849 1.00 87.25 73 GLU A N 1
ATOM 505 C CA . GLU A 1 73 ? -14.530 -5.539 11.705 1.00 87.25 73 GLU A CA 1
ATOM 506 C C . GLU A 1 73 ? -15.185 -4.584 10.700 1.00 87.25 73 GLU A C 1
ATOM 508 O O . GLU A 1 73 ? -16.106 -4.977 9.980 1.00 87.25 73 GLU A O 1
ATOM 513 N N . LEU A 1 74 ? -14.680 -3.352 10.606 1.00 86.75 74 LEU A N 1
ATOM 514 C CA . LEU A 1 74 ? -15.084 -2.370 9.600 1.00 86.75 74 LEU A CA 1
ATOM 515 C C . LEU A 1 74 ? -14.476 -2.646 8.215 1.00 86.75 74 LEU A C 1
ATOM 517 O O . LEU A 1 74 ? -14.858 -2.0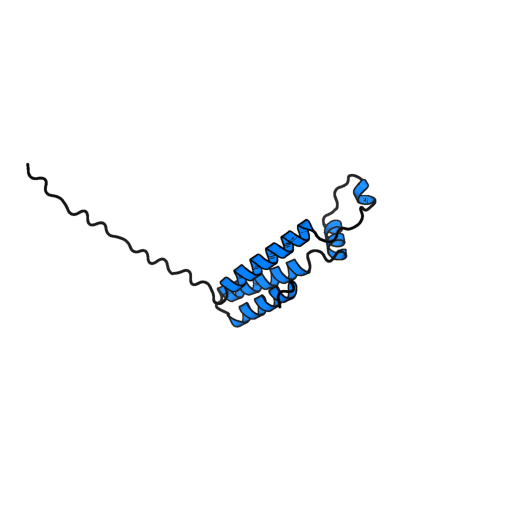00 7.237 1.00 86.75 74 LEU A O 1
ATOM 521 N N . GLY A 1 75 ? -13.557 -3.613 8.111 1.00 82.31 75 GLY A N 1
ATOM 522 C CA . GLY A 1 75 ? -12.796 -3.888 6.893 1.00 82.31 75 GLY A CA 1
ATOM 523 C C . GLY A 1 75 ? -11.842 -2.753 6.515 1.00 82.31 75 GLY A C 1
ATOM 524 O O . GLY A 1 75 ? -11.384 -2.689 5.371 1.00 82.31 75 GLY A O 1
ATOM 525 N N . GLU A 1 76 ? -11.560 -1.851 7.454 1.00 80.56 76 GLU A N 1
ATOM 526 C CA . GLU A 1 76 ? -10.634 -0.747 7.270 1.00 80.56 76 GLU A CA 1
ATOM 527 C C . GLU A 1 76 ? -9.194 -1.281 7.183 1.00 80.56 76 GLU A C 1
ATOM 529 O O . GLU A 1 76 ? -8.859 -2.331 7.731 1.00 80.56 76 GLU A O 1
ATOM 534 N N . GLY A 1 77 ? -8.340 -0.608 6.410 1.00 77.62 77 GLY A N 1
ATOM 535 C CA . GLY A 1 77 ? -6.917 -0.951 6.294 1.00 77.62 77 GLY A CA 1
ATOM 536 C C . GLY A 1 77 ? -6.570 -2.154 5.403 1.00 77.62 77 GLY A C 1
ATOM 537 O O . GLY A 1 77 ? -5.519 -2.129 4.772 1.00 77.62 77 GLY A O 1
ATOM 538 N N . VAL A 1 78 ? -7.449 -3.151 5.226 1.00 82.31 78 VAL A N 1
ATOM 539 C CA . VAL A 1 78 ? -7.108 -4.415 4.524 1.00 82.31 78 VAL A CA 1
ATOM 540 C C . VAL A 1 78 ? -6.621 -4.203 3.084 1.00 82.31 78 VAL A C 1
ATOM 542 O O . VAL A 1 78 ? -5.592 -4.746 2.671 1.00 82.31 78 VAL A O 1
ATOM 545 N N . ALA A 1 79 ? -7.366 -3.428 2.294 1.00 90.12 79 ALA A N 1
ATOM 546 C CA . ALA A 1 79 ? -7.012 -3.140 0.904 1.00 90.12 79 ALA A CA 1
ATOM 547 C C . ALA A 1 79 ? -5.733 -2.279 0.797 1.00 90.12 79 ALA A C 1
ATOM 549 O O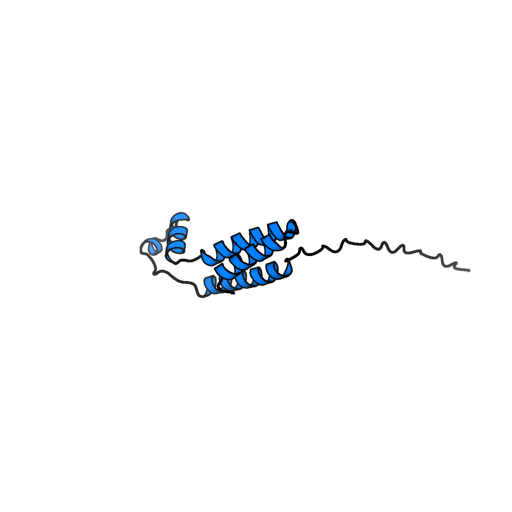 . ALA A 1 79 ? -4.800 -2.705 0.104 1.00 90.12 79 ALA A O 1
ATOM 550 N N . PRO A 1 80 ? -5.624 -1.135 1.509 1.00 93.06 80 PRO A N 1
ATOM 551 C CA . PRO A 1 80 ? -4.393 -0.350 1.554 1.00 93.06 80 PRO A CA 1
ATOM 552 C C . PRO A 1 80 ? -3.152 -1.131 2.006 1.00 93.06 80 PRO A C 1
ATOM 554 O O . PRO A 1 80 ? -2.102 -1.018 1.377 1.00 93.06 80 PRO A O 1
ATOM 557 N N . GLU A 1 81 ? -3.260 -1.963 3.043 1.00 94.06 81 GLU A N 1
ATOM 558 C CA . GLU A 1 81 ? -2.150 -2.781 3.549 1.00 94.06 81 GLU A CA 1
ATOM 559 C C . GLU A 1 81 ? -1.688 -3.818 2.524 1.00 94.06 81 GLU A C 1
ATOM 561 O O . GLU A 1 81 ? -0.486 -3.959 2.275 1.00 94.06 81 GLU A O 1
ATOM 566 N N . LYS A 1 82 ? -2.631 -4.523 1.880 1.00 95.88 82 LYS A N 1
ATOM 567 C CA . LYS A 1 82 ? -2.313 -5.478 0.809 1.00 95.88 82 LYS A CA 1
ATOM 568 C C . LYS A 1 82 ? -1.591 -4.775 -0.342 1.00 95.88 82 LYS A C 1
ATOM 570 O O . LYS A 1 82 ? -0.586 -5.287 -0.835 1.00 95.88 82 LYS A O 1
ATOM 575 N N . ALA A 1 83 ? -2.074 -3.605 -0.756 1.00 97.62 83 ALA A N 1
ATOM 576 C CA . ALA A 1 83 ? -1.462 -2.834 -1.831 1.00 97.62 83 ALA A CA 1
ATOM 577 C C . ALA A 1 83 ? -0.060 -2.331 -1.469 1.00 97.62 83 ALA A C 1
ATOM 579 O O . ALA A 1 83 ? 0.866 -2.465 -2.270 1.00 97.62 83 ALA A O 1
ATOM 580 N N . GLN A 1 84 ? 0.117 -1.826 -0.246 1.00 98.25 84 GLN A N 1
ATOM 581 C CA . GLN A 1 84 ? 1.408 -1.381 0.270 1.00 98.25 84 GLN A CA 1
ATOM 582 C C . GLN A 1 84 ? 2.431 -2.526 0.294 1.00 98.25 84 GLN A C 1
ATOM 584 O O . GLN A 1 84 ? 3.555 -2.358 -0.180 1.00 98.25 84 GLN A O 1
ATOM 589 N N . ALA A 1 85 ? 2.033 -3.712 0.764 1.00 98.38 85 ALA A N 1
ATOM 590 C CA . ALA A 1 85 ? 2.904 -4.885 0.798 1.00 98.38 85 ALA A CA 1
ATOM 591 C C . ALA A 1 85 ? 3.348 -5.337 -0.607 1.00 98.38 85 ALA A C 1
ATOM 593 O O . ALA A 1 85 ? 4.476 -5.797 -0.794 1.00 98.38 85 ALA A O 1
ATOM 594 N N . GLU A 1 86 ? 2.482 -5.215 -1.615 1.00 98.62 86 GLU A N 1
ATOM 595 C CA . GLU A 1 86 ? 2.845 -5.501 -3.006 1.00 98.62 86 GLU A CA 1
ATOM 596 C C . GLU A 1 86 ? 3.706 -4.381 -3.625 1.00 98.62 86 GLU A C 1
ATOM 598 O O . GLU A 1 86 ? 4.642 -4.680 -4.365 1.00 98.62 86 GLU A O 1
ATOM 603 N N . LEU A 1 87 ? 3.503 -3.109 -3.259 1.00 98.56 87 LEU A N 1
ATOM 604 C CA . LEU A 1 87 ? 4.399 -2.003 -3.640 1.00 98.56 87 LEU A CA 1
ATOM 605 C C . LEU A 1 87 ? 5.809 -2.146 -3.049 1.00 98.56 87 LEU A C 1
ATOM 607 O O . LEU A 1 87 ? 6.789 -1.777 -3.701 1.00 98.56 87 LEU A O 1
ATOM 611 N N . ASP A 1 88 ? 5.940 -2.683 -1.835 1.00 98.62 88 ASP A N 1
ATOM 612 C CA . ASP A 1 88 ? 7.243 -3.016 -1.246 1.00 98.62 88 ASP A CA 1
ATOM 613 C C . ASP A 1 88 ? 7.952 -4.114 -2.060 1.00 98.62 88 ASP A C 1
ATOM 615 O O . ASP A 1 88 ? 9.147 -4.011 -2.350 1.00 98.62 88 ASP A O 1
ATOM 619 N N . LYS A 1 89 ? 7.212 -5.140 -2.508 1.00 98.56 89 LYS A N 1
ATOM 620 C CA . LYS A 1 89 ? 7.748 -6.187 -3.398 1.00 98.56 89 LYS A CA 1
ATOM 621 C C . LYS A 1 89 ? 8.147 -5.628 -4.762 1.00 98.56 89 LYS A C 1
ATOM 623 O O . LYS A 1 89 ? 9.193 -6.020 -5.278 1.00 98.56 89 LYS A O 1
ATOM 628 N N . ALA A 1 90 ? 7.347 -4.720 -5.323 1.00 98.25 90 ALA A N 1
ATOM 629 C CA . ALA A 1 90 ? 7.641 -4.053 -6.588 1.00 98.25 90 ALA A CA 1
ATOM 630 C C . ALA A 1 90 ? 8.946 -3.251 -6.500 1.00 98.25 90 ALA A C 1
ATOM 632 O O . ALA A 1 90 ? 9.826 -3.449 -7.332 1.00 98.25 90 ALA A O 1
ATOM 633 N N . ARG A 1 91 ? 9.129 -2.440 -5.447 1.00 97.88 91 ARG A N 1
ATOM 634 C CA . ARG A 1 91 ? 10.386 -1.709 -5.197 1.00 97.88 91 ARG A CA 1
ATOM 635 C C . ARG A 1 91 ? 11.588 -2.640 -5.067 1.00 97.88 91 ARG A C 1
ATOM 637 O O . ARG A 1 91 ? 12.597 -2.425 -5.725 1.00 97.88 91 ARG A O 1
ATOM 644 N N . ALA A 1 92 ? 11.460 -3.721 -4.301 1.00 97.75 92 ALA A N 1
ATOM 645 C CA . ALA A 1 92 ? 12.542 -4.691 -4.157 1.00 97.75 92 ALA A CA 1
ATOM 646 C C . ALA A 1 92 ? 12.892 -5.412 -5.476 1.00 97.75 92 ALA A C 1
ATOM 648 O O . ALA A 1 92 ? 14.022 -5.868 -5.641 1.00 97.75 92 ALA A O 1
ATOM 649 N N . ALA A 1 93 ? 11.934 -5.581 -6.393 1.00 97.56 93 ALA A N 1
ATOM 650 C CA . ALA A 1 93 ? 12.176 -6.136 -7.724 1.00 97.56 93 ALA A CA 1
ATOM 651 C C . ALA A 1 93 ? 12.802 -5.101 -8.677 1.00 97.56 93 ALA A C 1
ATOM 653 O O . ALA A 1 93 ? 13.752 -5.439 -9.380 1.00 97.56 93 ALA A O 1
ATOM 654 N N . ASP A 1 94 ? 12.337 -3.847 -8.636 1.00 96.31 94 ASP A N 1
ATOM 655 C CA . ASP A 1 94 ? 12.898 -2.706 -9.376 1.00 96.31 94 ASP A CA 1
ATOM 656 C C . ASP A 1 94 ? 14.390 -2.519 -9.060 1.00 96.31 94 ASP A C 1
ATOM 658 O O . ASP A 1 94 ? 15.218 -2.451 -9.965 1.00 96.31 94 ASP A O 1
ATOM 662 N N . GLU A 1 95 ? 14.752 -2.566 -7.772 1.00 94.62 95 GLU A N 1
ATOM 663 C CA . GLU A 1 95 ? 16.139 -2.491 -7.286 1.00 94.62 95 GLU A CA 1
ATOM 664 C C . GLU A 1 95 ? 17.034 -3.638 -7.784 1.00 94.62 95 GLU A C 1
ATOM 666 O O . GLU A 1 95 ? 18.256 -3.496 -7.832 1.00 94.62 95 GLU A O 1
ATOM 671 N N . ARG A 1 96 ? 16.445 -4.785 -8.144 1.00 94.88 96 ARG A N 1
ATOM 672 C CA . ARG A 1 96 ? 17.155 -5.956 -8.688 1.00 94.88 96 ARG A CA 1
ATOM 673 C C . ARG A 1 96 ? 17.100 -6.039 -10.214 1.00 94.88 96 ARG A C 1
ATOM 675 O O . ARG A 1 96 ? 17.518 -7.057 -10.760 1.00 94.88 96 ARG A O 1
ATOM 682 N N . GLU A 1 97 ? 16.568 -5.014 -10.881 1.00 93.62 97 GLU A N 1
ATOM 683 C CA . GLU A 1 97 ? 16.322 -4.992 -12.330 1.00 93.62 97 GLU A CA 1
ATOM 684 C C . GLU A 1 97 ? 15.401 -6.141 -12.815 1.00 93.62 97 GLU A C 1
ATOM 686 O O . GLU A 1 97 ? 15.414 -6.524 -13.985 1.00 93.62 97 GLU A O 1
ATOM 691 N N . ASP A 1 98 ? 14.561 -6.686 -11.925 1.00 96.75 98 ASP A N 1
ATOM 692 C CA . ASP A 1 98 ? 13.625 -7.779 -12.213 1.00 96.75 98 ASP A CA 1
ATOM 693 C C . ASP A 1 98 ? 12.270 -7.215 -12.672 1.00 96.75 98 ASP A C 1
ATOM 695 O O . ASP A 1 98 ? 11.335 -7.023 -11.887 1.00 96.75 98 ASP A O 1
ATOM 699 N N . SER A 1 99 ? 12.188 -6.903 -13.969 1.00 96.06 99 SER A N 1
ATOM 700 C CA . SER A 1 99 ? 11.007 -6.283 -14.585 1.00 96.06 99 SER A CA 1
ATOM 701 C C . SER A 1 99 ? 9.742 -7.137 -14.434 1.00 96.06 99 SER A C 1
ATOM 703 O O . SER A 1 99 ? 8.695 -6.610 -14.053 1.00 96.06 99 SER A O 1
ATOM 705 N N . ASP A 1 100 ? 9.831 -8.452 -14.650 1.00 97.88 100 ASP A N 1
ATOM 706 C CA . ASP A 1 100 ? 8.672 -9.350 -14.588 1.00 97.88 100 ASP A CA 1
ATOM 707 C C . ASP A 1 100 ? 8.107 -9.439 -13.165 1.00 97.88 100 ASP A C 1
ATOM 709 O O . ASP A 1 100 ? 6.893 -9.302 -12.960 1.00 97.88 100 ASP A O 1
ATOM 713 N N . ALA A 1 101 ? 8.974 -9.625 -12.162 1.00 98.06 101 ALA A N 1
ATOM 714 C CA . ALA A 1 101 ? 8.538 -9.655 -10.771 1.00 98.06 101 ALA A CA 1
ATOM 715 C C . ALA A 1 101 ? 7.970 -8.301 -10.333 1.00 98.06 101 ALA A C 1
ATOM 717 O O . ALA A 1 101 ? 6.972 -8.271 -9.604 1.00 98.06 101 ALA A O 1
ATOM 718 N N . CYS A 1 102 ? 8.553 -7.192 -10.803 1.00 98.38 102 CYS A N 1
ATOM 719 C CA . CYS A 1 102 ? 8.029 -5.870 -10.497 1.00 98.38 102 CYS A CA 1
ATOM 720 C C . CYS A 1 102 ? 6.615 -5.674 -11.051 1.00 98.38 102 CYS A C 1
ATOM 722 O O . CYS A 1 102 ? 5.701 -5.333 -10.298 1.00 98.38 102 CYS A O 1
ATOM 724 N N . HIS A 1 103 ? 6.400 -5.926 -12.345 1.00 97.94 103 HIS A N 1
ATOM 725 C CA . HIS A 1 103 ? 5.086 -5.738 -12.959 1.00 97.94 103 HIS A CA 1
ATOM 726 C C . HIS A 1 103 ? 4.033 -6.682 -12.371 1.00 97.94 103 HIS A C 1
ATOM 728 O O . HIS A 1 103 ? 2.882 -6.282 -12.196 1.00 97.94 103 HIS A O 1
ATOM 734 N N . GLN A 1 104 ? 4.414 -7.906 -11.988 1.00 98.44 104 GLN A N 1
ATOM 735 C CA . GLN A 1 104 ? 3.500 -8.810 -11.291 1.00 98.44 104 GLN A CA 1
ATOM 736 C C . GLN A 1 104 ? 3.084 -8.265 -9.915 1.00 98.44 104 GLN A C 1
ATOM 738 O O . GLN A 1 104 ? 1.911 -8.359 -9.550 1.00 98.44 104 GLN A O 1
ATOM 743 N N . ALA A 1 105 ? 4.024 -7.717 -9.144 1.00 98.50 105 ALA A N 1
ATOM 744 C CA . ALA A 1 105 ? 3.721 -7.102 -7.856 1.00 98.50 105 ALA A CA 1
ATOM 745 C C . ALA A 1 105 ? 2.848 -5.845 -8.029 1.00 98.50 105 ALA A C 1
ATOM 747 O O . ALA A 1 105 ? 1.841 -5.696 -7.343 1.00 98.50 105 ALA A O 1
ATOM 748 N N . LEU A 1 106 ? 3.145 -4.998 -9.021 1.00 98.50 106 LEU A N 1
ATOM 749 C CA . LEU A 1 106 ? 2.322 -3.832 -9.364 1.00 98.50 106 LEU A CA 1
ATOM 750 C C . LEU A 1 106 ? 0.886 -4.211 -9.731 1.00 98.50 106 LEU A C 1
ATOM 752 O O . LEU A 1 106 ? -0.048 -3.555 -9.277 1.00 98.50 106 LEU A O 1
ATOM 756 N N . ALA A 1 107 ? 0.690 -5.278 -10.507 1.00 98.31 107 ALA A N 1
ATOM 757 C CA . ALA A 1 107 ? -0.647 -5.758 -10.847 1.00 98.31 107 ALA A CA 1
ATOM 758 C C . ALA A 1 107 ? -1.439 -6.161 -9.592 1.00 98.31 107 ALA A C 1
ATOM 760 O O . ALA A 1 107 ? -2.595 -5.779 -9.445 1.00 98.31 107 ALA A O 1
ATOM 761 N N . LYS A 1 108 ? -0.804 -6.864 -8.645 1.00 98.44 108 LYS A N 1
ATOM 762 C CA . LYS A 1 108 ? -1.437 -7.235 -7.367 1.00 98.44 108 LYS A CA 1
ATOM 763 C C . LYS A 1 108 ? -1.718 -6.023 -6.479 1.00 98.44 108 LYS A C 1
ATOM 765 O O . LYS A 1 108 ? -2.728 -6.013 -5.778 1.00 98.44 108 LYS A O 1
ATOM 770 N N . ALA A 1 109 ? -0.844 -5.015 -6.506 1.00 98.31 109 ALA A N 1
ATOM 771 C CA . ALA A 1 109 ? -1.067 -3.762 -5.795 1.00 98.31 109 ALA A CA 1
ATOM 772 C C . ALA A 1 109 ? -2.288 -3.020 -6.357 1.00 98.31 109 ALA A C 1
ATOM 774 O O . ALA A 1 109 ? -3.153 -2.616 -5.589 1.00 98.31 109 ALA A O 1
ATOM 775 N N . ARG A 1 110 ? -2.387 -2.902 -7.688 1.00 98.25 110 ARG A N 1
ATOM 776 C CA . ARG A 1 110 ? -3.511 -2.257 -8.388 1.00 98.25 110 ARG A CA 1
ATOM 777 C C . ARG A 1 110 ? -4.830 -3.001 -8.178 1.00 98.25 110 ARG A C 1
ATOM 779 O O . ARG A 1 110 ? -5.828 -2.356 -7.877 1.00 98.25 110 ARG A O 1
ATOM 786 N N . ASP A 1 111 ? -4.816 -4.332 -8.249 1.00 97.62 111 ASP A N 1
ATOM 787 C CA . ASP A 1 111 ? -5.960 -5.199 -7.919 1.00 97.62 111 ASP A CA 1
ATOM 788 C C . ASP A 1 111 ? -6.482 -4.927 -6.502 1.00 97.62 111 ASP A C 1
ATOM 790 O O . ASP A 1 111 ? -7.676 -4.720 -6.297 1.00 97.62 111 ASP A O 1
ATOM 794 N N . ALA A 1 112 ? -5.580 -4.840 -5.519 1.00 96.38 112 ALA A N 1
ATOM 795 C CA . ALA A 1 112 ? -5.954 -4.593 -4.129 1.00 96.38 112 ALA A CA 1
ATOM 796 C C . ALA A 1 112 ? -6.678 -3.251 -3.907 1.00 96.38 112 ALA A C 1
ATOM 798 O O . ALA A 1 112 ? -7.425 -3.140 -2.939 1.00 96.38 112 ALA A O 1
ATOM 799 N N . ILE A 1 113 ? -6.490 -2.266 -4.794 1.00 95.06 113 ILE A N 1
ATOM 800 C CA . ILE A 1 113 ? -7.138 -0.943 -4.737 1.00 95.06 113 ILE A CA 1
ATOM 801 C C . ILE A 1 113 ? -8.118 -0.680 -5.892 1.00 95.06 113 ILE A C 1
ATOM 803 O O . ILE A 1 113 ? -8.557 0.454 -6.071 1.00 95.06 113 ILE A O 1
ATOM 807 N N . GLY A 1 114 ? -8.481 -1.708 -6.668 1.00 93.31 114 GLY A N 1
ATOM 808 C CA . GLY A 1 114 ? -9.523 -1.626 -7.697 1.00 93.31 114 GLY A CA 1
ATOM 809 C C . GLY A 1 114 ? -9.157 -0.825 -8.955 1.00 93.31 114 GLY A C 1
ATOM 810 O O . GLY A 1 114 ? -10.027 -0.179 -9.535 1.00 93.31 114 GLY A O 1
ATOM 811 N N . LEU A 1 115 ? -7.888 -0.843 -9.376 1.00 88.00 115 LEU A N 1
ATOM 812 C CA . LEU A 1 115 ? -7.375 -0.114 -10.552 1.00 88.00 115 LEU A CA 1
ATOM 813 C C . LEU A 1 115 ? -7.034 -1.027 -11.747 1.00 88.00 115 LEU A C 1
ATOM 815 O O . LEU A 1 115 ? -6.016 -0.799 -12.400 1.00 88.00 115 LEU A O 1
ATOM 819 N N . GLU A 1 116 ? -7.832 -2.071 -11.990 1.00 66.06 116 GLU A N 1
ATOM 820 C CA . GLU A 1 116 ? -7.615 -3.043 -13.086 1.00 66.06 116 GLU A CA 1
ATOM 821 C C . GLU A 1 116 ? -7.365 -2.405 -14.466 1.00 66.06 116 GLU A C 1
ATOM 823 O O . GLU A 1 116 ? -8.125 -1.490 -14.868 1.00 66.06 116 GLU A O 1
#

Organism: NCBI:txid1282440

pLDDT: mean 85.48, std 15.39, range [36.5, 98.62]

Sequence (116 aa):
MSLKAAPFIVALLLVSAPAALAGPCTQDIVSTQEALDRLIADLAANGPSAPESEDATLSHEPTPGGLAQTEAELGEGVAPEKAQAELDKARAADEREDSDACHQALAKARDAIGLE

Radius of gyration: 25.86 Å; chains: 1; bounding box: 73×60×49 Å

Foldseek 3Di:
DDDDDDDPPPPPPPPPPPPPPQFPCNVLLVVLVVLLVVVVVCCVVPNDDDPDDPVNVVPDDDDPVRVVVVCVVSVHPPLSVQLVVLSVQLVVCSVVSNNVSNVVSSVRSCVSSVND